Protein AF-A0A3B8W364-F1 (afdb_monomer_lite)

pLDDT: mean 73.9, std 19.56, range [36.16, 92.19]

Sequence (117 aa):
MAKTASKAAPVKSESKPARKAAAPKAPKPAKAAAPTLHPIEKAALDAHAKLTSLNLAEDLRSAIEWCVGSYRYDRNPVGLYETVARAVEVFQQEKAKKNKGITAPFIASLEKALATR

Foldseek 3Di:
DDDDDDDDDDDDDDDDDDDDDDDPDDPDPPPPDPDPQQLLLVLLVLLLVLVVVLVHDPVLNVQSVVLNVVCVPVVDCPSSLVSLVVSLVVLVVVVVVVPVSRDPVSSVSSVVSNVVD

Secondary structure (DSSP, 8-state):
------------------------PPPPPP-PPPP---HHHHHHHHHHHHHHHHT--HHHHHHHHHHHHHHHHH---HHHHHHHHHHHHHHHHHHHTT-TT--HHHHHHHHHHHTT-

Radius of gyration: 30.92 Å; chains: 1; bounding box: 101×39×42 Å

Structure (mmCIF, N/CA/C/O backbone):
data_AF-A0A3B8W364-F1
#
_entry.id   AF-A0A3B8W364-F1
#
loop_
_atom_site.group_PDB
_atom_site.id
_atom_site.type_symbol
_atom_site.label_atom_id
_atom_site.label_alt_id
_atom_site.label_comp_id
_atom_site.label_asym_id
_atom_site.label_entity_id
_atom_site.label_seq_id
_atom_site.pdbx_PDB_ins_code
_atom_site.Cartn_x
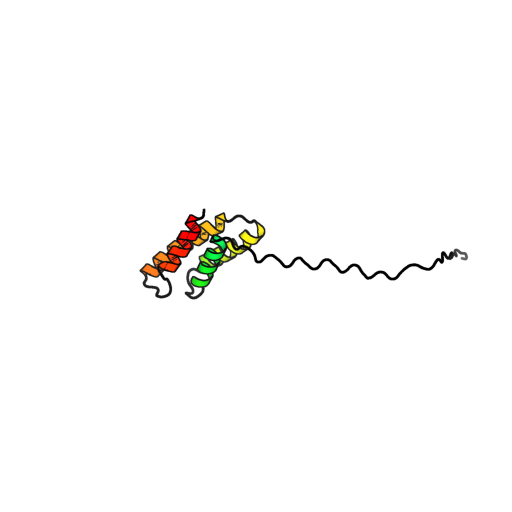_atom_site.Cartn_y
_atom_site.Cartn_z
_atom_site.occupancy
_atom_site.B_iso_or_equiv
_atom_site.auth_seq_id
_atom_site.auth_comp_id
_atom_site.auth_asym_id
_atom_site.auth_atom_id
_atom_site.pdbx_PDB_model_num
ATOM 1 N N . MET A 1 1 ? 87.316 7.559 3.064 1.00 45.59 1 MET A N 1
ATOM 2 C CA . MET A 1 1 ? 86.651 7.057 1.839 1.00 45.59 1 MET A CA 1
ATOM 3 C C . MET A 1 1 ? 85.549 8.070 1.521 1.00 45.59 1 MET A C 1
ATOM 5 O O . MET A 1 1 ? 84.612 8.137 2.292 1.00 45.59 1 MET A O 1
ATOM 9 N N . ALA A 1 2 ? 85.712 9.101 0.686 1.00 41.41 2 ALA A N 1
ATOM 10 C CA . ALA A 1 2 ? 86.216 9.212 -0.692 1.00 41.41 2 ALA A CA 1
ATOM 11 C C . ALA A 1 2 ? 85.178 8.830 -1.776 1.00 41.41 2 ALA A C 1
ATOM 13 O O . ALA A 1 2 ? 84.833 7.661 -1.878 1.00 41.41 2 ALA A O 1
ATOM 14 N N . LYS A 1 3 ? 84.849 9.824 -2.632 1.00 40.59 3 LYS A N 1
ATOM 15 C CA . LYS A 1 3 ? 84.262 9.751 -4.000 1.00 40.59 3 LYS A CA 1
ATOM 16 C C . LYS A 1 3 ? 82.746 9.439 -4.120 1.00 40.59 3 LYS A C 1
ATOM 18 O O . LYS A 1 3 ? 82.298 8.406 -3.658 1.00 40.59 3 LYS A O 1
ATOM 23 N N . THR A 1 4 ? 81.901 10.413 -4.525 1.00 38.12 4 THR A N 1
ATOM 24 C CA . THR A 1 4 ? 81.467 10.818 -5.912 1.00 38.12 4 THR A CA 1
ATOM 25 C C . THR A 1 4 ? 80.563 9.786 -6.612 1.00 38.12 4 THR A C 1
ATOM 27 O O . THR A 1 4 ? 80.809 8.604 -6.443 1.00 38.12 4 THR A O 1
ATOM 30 N N . ALA A 1 5 ? 79.572 10.099 -7.464 1.00 46.12 5 ALA A N 1
ATOM 31 C CA . ALA A 1 5 ? 79.068 11.354 -8.073 1.00 46.12 5 ALA A CA 1
ATOM 32 C C . ALA A 1 5 ? 77.503 11.308 -8.111 1.00 46.12 5 ALA A C 1
ATOM 34 O O . ALA A 1 5 ? 76.946 10.538 -7.341 1.00 46.12 5 ALA A O 1
ATOM 35 N N . SER A 1 6 ? 76.678 12.031 -8.893 1.00 48.66 6 SER A N 1
ATOM 36 C CA . SER A 1 6 ? 76.769 13.067 -9.958 1.00 48.66 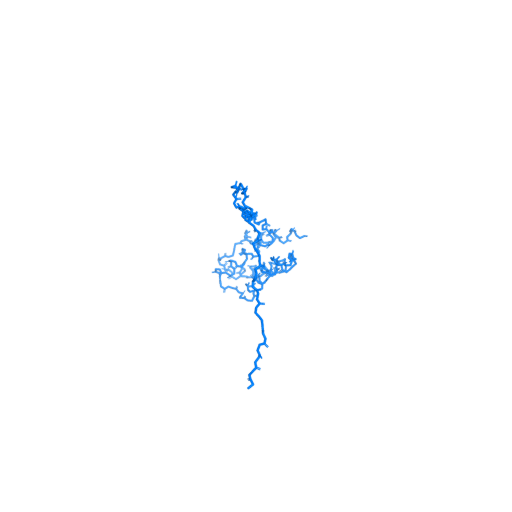6 SER A CA 1
ATOM 37 C C . SER A 1 6 ? 75.452 13.893 -9.896 1.00 48.66 6 SER A C 1
ATOM 39 O O . SER A 1 6 ? 74.445 13.370 -9.436 1.00 48.66 6 SER A O 1
ATOM 41 N N . LYS A 1 7 ? 75.372 15.211 -10.147 1.00 39.59 7 LYS A N 1
ATOM 42 C CA . LYS A 1 7 ? 75.521 15.990 -11.404 1.00 39.59 7 LYS A CA 1
ATOM 43 C C . LYS A 1 7 ? 74.454 15.685 -12.483 1.00 39.59 7 LYS A C 1
ATOM 45 O O . LYS A 1 7 ? 74.594 14.691 -13.181 1.00 39.59 7 LYS A O 1
ATOM 50 N N . ALA A 1 8 ? 73.499 16.614 -12.670 1.00 37.78 8 ALA A N 1
ATOM 51 C CA . ALA A 1 8 ? 73.124 17.265 -13.953 1.00 37.78 8 ALA A CA 1
ATOM 52 C C . ALA A 1 8 ? 71.618 17.613 -14.097 1.00 37.78 8 ALA A C 1
ATOM 54 O O . ALA A 1 8 ? 70.793 16.776 -14.441 1.00 37.78 8 ALA A O 1
ATOM 55 N N . ALA A 1 9 ? 71.294 18.904 -13.967 1.00 46.72 9 ALA A N 1
ATOM 56 C CA . ALA A 1 9 ? 70.457 19.592 -14.964 1.00 46.72 9 ALA A CA 1
ATOM 57 C C . ALA A 1 9 ? 71.355 19.931 -16.191 1.00 46.72 9 ALA A C 1
ATOM 59 O O . ALA A 1 9 ? 72.579 19.835 -16.025 1.00 46.72 9 ALA A O 1
ATOM 60 N N . PRO A 1 10 ? 70.857 20.385 -17.369 1.00 57.06 10 PRO A N 1
ATOM 61 C CA . PRO A 1 10 ? 69.509 20.895 -17.678 1.00 57.06 10 PRO A CA 1
ATOM 62 C C . PRO A 1 10 ? 68.917 20.370 -19.016 1.00 57.06 10 PRO A C 1
ATOM 64 O O . PRO A 1 10 ? 69.547 19.573 -19.695 1.00 57.06 10 PRO A O 1
ATOM 67 N N . VAL A 1 11 ? 67.758 20.889 -19.451 1.00 41.25 11 VAL A N 1
ATOM 68 C CA . VAL A 1 11 ? 67.655 21.775 -20.642 1.00 41.25 11 VAL A CA 1
ATOM 69 C C . VAL A 1 11 ? 66.291 22.473 -20.698 1.00 41.25 11 VAL A C 1
ATOM 71 O O . VAL A 1 11 ? 65.264 21.912 -20.327 1.00 41.25 11 VAL A O 1
ATOM 74 N N . LYS A 1 12 ? 66.297 23.721 -21.178 1.00 41.06 12 LYS A N 1
ATOM 75 C CA . LYS A 1 12 ? 65.093 24.479 -21.540 1.00 41.06 12 LYS A CA 1
ATOM 76 C C . LYS A 1 12 ? 64.431 23.868 -22.778 1.00 41.06 12 LYS A C 1
ATOM 78 O O . LYS A 1 12 ? 65.131 23.490 -23.712 1.00 41.06 12 LYS A O 1
ATOM 83 N N . SER A 1 13 ? 63.109 23.967 -22.856 1.00 36.16 13 SER A N 1
ATOM 84 C CA . SER A 1 13 ? 62.449 24.252 -24.130 1.00 36.16 13 SER A CA 1
ATOM 85 C C . SER A 1 13 ? 61.368 25.298 -23.880 1.00 36.16 13 SER A C 1
ATOM 87 O O . SER A 1 13 ? 60.443 25.081 -23.099 1.00 36.16 13 SER A O 1
ATOM 89 N N . GLU A 1 14 ? 61.556 26.479 -24.459 1.00 42.78 14 GLU A N 1
ATOM 90 C CA . GLU A 1 14 ? 60.765 27.681 -24.211 1.00 42.78 14 GLU A CA 1
ATOM 91 C C . GLU A 1 14 ? 60.124 28.109 -25.531 1.00 42.78 14 GLU A C 1
ATOM 93 O O . GLU A 1 14 ? 60.839 28.494 -26.449 1.00 42.78 14 GLU A O 1
ATOM 98 N N . SER A 1 15 ? 58.790 28.041 -25.619 1.00 42.66 15 SER A N 1
ATOM 99 C CA . SER A 1 15 ? 58.009 28.590 -26.738 1.00 42.66 15 SER A CA 1
ATOM 100 C C . SER A 1 15 ? 56.610 29.016 -26.279 1.00 42.66 15 SER A C 1
ATOM 102 O O . SER A 1 15 ? 55.678 28.220 -26.185 1.00 42.66 15 SER A O 1
ATOM 104 N N . LYS A 1 16 ? 56.463 30.317 -26.012 1.00 41.03 16 LYS A N 1
ATOM 105 C CA . LYS A 1 16 ? 55.192 31.070 -26.101 1.00 41.03 16 LYS A CA 1
ATOM 106 C C . LYS A 1 16 ? 54.790 31.209 -27.595 1.00 41.03 16 LYS A C 1
ATOM 108 O O . LYS A 1 16 ? 55.639 30.947 -28.443 1.00 41.03 16 LYS A O 1
ATOM 113 N N . PRO A 1 17 ? 53.623 31.788 -27.965 1.00 54.97 17 PRO A N 1
ATOM 114 C CA . PRO A 1 17 ? 52.375 32.006 -27.215 1.00 54.97 17 PRO A CA 1
ATOM 115 C C . PRO A 1 17 ? 51.099 31.591 -28.004 1.00 54.97 17 PRO A C 1
ATOM 117 O O . PRO A 1 17 ? 51.002 31.853 -29.200 1.00 54.97 17 PRO A O 1
ATOM 120 N N . ALA A 1 18 ? 50.032 31.102 -27.351 1.00 40.16 18 ALA A N 1
ATOM 121 C CA . ALA A 1 18 ? 48.718 31.014 -28.016 1.00 40.16 18 ALA A CA 1
ATOM 122 C C . ALA A 1 18 ? 47.498 31.159 -27.084 1.00 40.16 18 ALA A C 1
ATOM 124 O O . ALA A 1 18 ? 47.303 30.395 -26.148 1.00 40.16 18 ALA A O 1
ATOM 125 N N . ARG A 1 19 ? 46.655 32.142 -27.428 1.00 38.50 19 ARG A N 1
ATOM 126 C CA . ARG A 1 19 ? 45.197 32.243 -27.208 1.00 38.50 19 ARG A CA 1
ATOM 127 C C . ARG A 1 19 ? 44.580 31.743 -25.889 1.00 38.50 19 ARG A C 1
ATOM 129 O O . ARG A 1 19 ? 44.166 30.601 -25.740 1.00 38.50 19 ARG A O 1
ATOM 136 N N . LYS A 1 20 ? 44.255 32.744 -25.068 1.00 49.41 20 LYS A N 1
ATOM 137 C CA . LYS A 1 20 ? 42.946 32.964 -24.423 1.00 49.41 20 LYS A CA 1
ATOM 138 C C . LYS A 1 20 ? 41.795 32.141 -25.053 1.00 49.41 20 LYS A C 1
ATOM 140 O O . LYS A 1 20 ? 41.255 32.526 -26.088 1.00 49.41 20 LYS A O 1
ATOM 145 N N . ALA A 1 21 ? 41.383 31.073 -24.379 1.00 40.44 21 ALA A N 1
ATOM 146 C CA 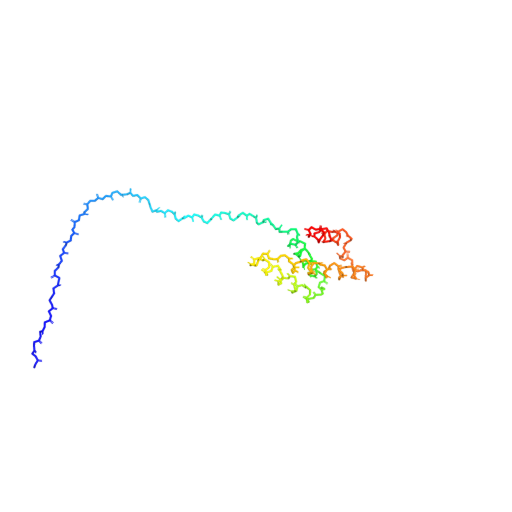. ALA A 1 21 ? 40.096 30.402 -24.554 1.00 40.44 21 ALA A CA 1
ATOM 147 C C . ALA A 1 21 ? 39.563 30.044 -23.159 1.00 40.44 21 ALA A C 1
ATOM 149 O O . ALA A 1 21 ? 40.337 29.679 -22.275 1.00 40.44 21 ALA A O 1
ATOM 150 N N . ALA A 1 22 ? 38.265 30.243 -22.929 1.00 45.34 22 ALA A N 1
ATOM 151 C CA . ALA A 1 22 ? 37.672 30.065 -21.607 1.00 45.34 22 ALA A CA 1
ATOM 152 C C . ALA A 1 22 ? 37.754 28.603 -21.143 1.00 45.34 22 ALA A C 1
ATOM 154 O O . ALA A 1 22 ? 37.648 27.686 -21.958 1.00 45.34 22 ALA A O 1
ATOM 155 N N . ALA A 1 23 ? 37.884 28.400 -19.829 1.00 49.66 23 ALA A N 1
ATOM 156 C CA . ALA A 1 23 ? 37.795 27.076 -19.226 1.00 49.66 23 ALA A CA 1
ATOM 157 C C . ALA A 1 23 ? 36.519 26.354 -19.703 1.00 49.66 23 ALA A C 1
ATOM 159 O O . ALA A 1 23 ? 35.453 26.988 -19.739 1.00 49.66 23 ALA A O 1
ATOM 160 N N . PRO A 1 24 ? 36.586 25.051 -20.040 1.00 46.66 24 PRO A N 1
ATOM 161 C CA . PRO A 1 24 ? 35.388 24.282 -20.323 1.00 46.66 24 PRO A CA 1
ATOM 162 C C . PRO A 1 24 ? 34.536 24.277 -19.055 1.00 46.66 24 PRO A C 1
ATOM 164 O O . PRO A 1 24 ? 34.892 23.665 -18.047 1.00 46.66 24 PRO A O 1
ATOM 167 N N . LYS A 1 25 ? 33.414 25.004 -19.088 1.00 50.88 25 LYS A N 1
ATOM 168 C CA . LYS A 1 25 ? 32.402 24.912 -18.036 1.00 50.88 25 LYS A CA 1
ATOM 169 C C . LYS A 1 25 ? 32.005 23.447 -17.942 1.00 50.88 25 LYS A C 1
ATOM 171 O O . LYS A 1 25 ? 31.538 22.889 -18.935 1.00 50.88 25 LYS A O 1
ATOM 176 N N . ALA A 1 26 ? 32.189 22.857 -16.762 1.00 50.12 26 ALA A N 1
ATOM 177 C CA . ALA A 1 26 ? 31.688 21.524 -16.468 1.00 50.12 26 ALA A CA 1
ATOM 178 C C . ALA A 1 26 ? 30.225 21.426 -16.939 1.00 50.12 26 ALA A C 1
ATOM 180 O O . ALA A 1 26 ? 29.473 22.396 -16.750 1.00 50.12 26 ALA A O 1
ATOM 181 N N . PRO A 1 27 ? 29.814 20.312 -17.574 1.00 49.09 27 PRO A N 1
ATOM 182 C CA . PRO A 1 27 ? 28.429 20.146 -17.973 1.00 49.09 27 PRO A CA 1
ATOM 183 C C . PRO A 1 27 ? 27.567 20.310 -16.723 1.00 49.09 27 PRO A C 1
ATOM 185 O O . PRO A 1 27 ? 27.732 19.582 -15.743 1.00 49.09 27 PRO A O 1
ATOM 188 N N . LYS A 1 28 ? 26.676 21.310 -16.739 1.00 53.72 28 LYS A N 1
ATOM 189 C CA . LYS A 1 28 ? 25.669 21.469 -15.687 1.00 53.72 28 LYS A CA 1
ATOM 190 C C . LYS A 1 28 ? 24.969 20.115 -15.544 1.00 53.72 28 LYS A C 1
ATOM 192 O O . LYS A 1 28 ? 24.545 19.596 -16.581 1.00 53.72 28 LYS A O 1
ATOM 197 N N . PRO A 1 29 ? 24.826 19.551 -14.329 1.00 47.19 29 PRO A N 1
ATOM 198 C CA . PRO A 1 29 ? 24.045 18.335 -14.166 1.00 47.19 29 PRO A CA 1
ATOM 199 C C . PRO A 1 29 ? 22.671 18.598 -14.774 1.00 47.19 29 PRO A C 1
ATOM 201 O O . PRO A 1 29 ? 22.043 19.622 -14.476 1.00 47.19 29 PRO A O 1
ATOM 204 N N . ALA A 1 30 ? 22.261 17.726 -15.698 1.00 49.88 30 ALA A N 1
ATOM 205 C CA . ALA A 1 30 ? 20.977 17.858 -16.361 1.00 49.88 30 ALA A CA 1
ATOM 206 C C . ALA A 1 30 ? 19.911 17.986 -15.274 1.00 49.88 30 ALA A C 1
ATOM 208 O O . ALA A 1 30 ? 19.871 17.172 -14.350 1.00 49.88 30 ALA A O 1
ATOM 209 N N . LYS A 1 31 ? 19.098 19.047 -15.353 1.00 47.66 31 LYS A N 1
ATOM 210 C CA . LYS A 1 31 ? 18.004 19.295 -14.413 1.00 47.66 31 LYS A CA 1
ATOM 211 C C . LYS A 1 31 ? 17.153 18.033 -14.400 1.00 47.66 31 LYS A C 1
ATOM 213 O O . LYS A 1 31 ? 16.495 17.760 -15.402 1.00 47.66 31 LYS A O 1
ATOM 218 N N . ALA A 1 32 ? 17.249 17.257 -13.317 1.00 45.81 32 ALA A N 1
ATOM 219 C CA . ALA A 1 32 ? 16.619 15.950 -13.236 1.00 45.81 32 ALA A CA 1
ATOM 220 C C . ALA A 1 32 ? 15.149 16.120 -13.611 1.00 45.81 32 ALA A C 1
ATOM 222 O O . ALA A 1 32 ? 14.455 16.954 -13.019 1.00 45.81 32 ALA A O 1
ATOM 223 N N . ALA A 1 33 ? 14.710 15.392 -14.642 1.00 48.97 33 ALA A N 1
ATOM 224 C CA . ALA A 1 33 ? 13.304 15.360 -14.995 1.00 48.97 33 ALA A CA 1
ATOM 225 C C . ALA A 1 33 ? 12.542 14.998 -13.720 1.00 48.97 33 ALA A C 1
ATOM 227 O O . ALA A 1 33 ? 12.930 14.049 -13.033 1.00 48.97 33 ALA A O 1
ATOM 228 N N . ALA A 1 34 ? 11.521 15.790 -13.374 1.00 50.69 34 ALA A N 1
ATOM 229 C CA . ALA A 1 34 ? 10.683 15.485 -12.224 1.00 50.69 34 ALA A CA 1
ATOM 230 C C . ALA A 1 34 ? 10.232 14.028 -12.384 1.00 50.69 34 ALA A C 1
ATOM 232 O O . ALA A 1 34 ? 9.692 13.703 -13.447 1.00 50.69 34 ALA A O 1
ATOM 233 N N . PRO A 1 35 ? 10.540 13.136 -11.424 1.00 53.41 35 PRO A N 1
ATOM 234 C CA . PRO A 1 35 ? 10.324 11.721 -11.634 1.00 53.41 35 PRO A CA 1
ATOM 235 C C . PRO A 1 35 ? 8.840 11.517 -11.899 1.00 53.41 35 PRO A C 1
ATOM 237 O O . PRO A 1 35 ? 7.994 11.949 -11.114 1.00 53.41 35 PRO A O 1
ATOM 240 N N . THR A 1 36 ? 8.529 10.875 -13.022 1.00 56.94 36 THR A N 1
ATOM 241 C CA . THR A 1 36 ? 7.208 10.313 -13.279 1.00 56.94 36 THR A CA 1
ATOM 242 C C . THR A 1 36 ? 6.996 9.209 -12.249 1.00 56.94 36 THR A C 1
ATOM 244 O O . THR A 1 36 ? 7.313 8.049 -12.517 1.00 56.94 36 THR A O 1
ATOM 247 N N . LEU A 1 37 ? 6.562 9.602 -11.044 1.00 65.44 37 LEU A N 1
ATOM 248 C CA . LEU A 1 37 ? 6.252 8.696 -9.943 1.00 65.44 37 LEU A CA 1
ATOM 249 C C . LEU A 1 37 ? 5.312 7.630 -10.482 1.00 65.44 37 LEU A C 1
ATOM 251 O O . LEU A 1 37 ? 4.277 7.958 -11.073 1.00 65.44 37 LEU A O 1
ATOM 255 N N . HIS A 1 38 ? 5.668 6.366 -10.279 1.00 79.56 38 HIS A N 1
ATOM 256 C CA . HIS A 1 38 ? 4.789 5.290 -10.710 1.00 79.56 38 HIS A CA 1
ATOM 257 C C . HIS A 1 38 ? 3.467 5.411 -9.931 1.00 79.56 38 HIS A C 1
ATOM 259 O O . HIS A 1 38 ? 3.508 5.737 -8.739 1.00 79.56 38 HIS A O 1
ATOM 265 N N . PRO A 1 39 ? 2.289 5.148 -10.531 1.00 84.69 39 PRO A N 1
ATOM 266 C CA . PRO A 1 39 ? 1.016 5.268 -9.815 1.00 84.69 39 PRO A CA 1
ATOM 267 C C . PRO A 1 39 ? 1.005 4.487 -8.492 1.00 84.69 39 PRO A C 1
ATOM 269 O O . PRO A 1 39 ? 0.516 4.986 -7.480 1.00 84.69 39 PRO A O 1
ATOM 272 N N . ILE A 1 40 ? 1.644 3.311 -8.484 1.00 88.19 40 ILE A N 1
ATOM 273 C CA . ILE A 1 40 ? 1.809 2.468 -7.296 1.00 88.19 40 ILE A CA 1
ATOM 274 C C . ILE A 1 40 ? 2.829 3.010 -6.278 1.00 88.19 40 ILE A C 1
ATOM 276 O O . ILE A 1 40 ? 2.608 2.876 -5.082 1.00 88.19 40 ILE A O 1
ATOM 280 N N . GLU A 1 41 ? 3.900 3.682 -6.714 1.00 89.25 41 GLU A N 1
ATOM 281 C CA . GLU A 1 41 ? 4.867 4.349 -5.823 1.00 89.25 41 GLU A CA 1
ATOM 282 C C . GLU A 1 41 ? 4.185 5.502 -5.075 1.00 89.25 41 GLU A C 1
ATOM 284 O O . GLU A 1 41 ? 4.320 5.634 -3.859 1.00 89.25 41 GLU A O 1
ATOM 289 N N . LYS A 1 42 ? 3.365 6.291 -5.784 1.00 89.69 42 LYS A N 1
ATOM 290 C CA . LYS A 1 42 ? 2.542 7.330 -5.160 1.00 89.69 42 LYS A CA 1
ATOM 291 C C . LYS A 1 42 ? 1.512 6.740 -4.194 1.00 89.69 42 LYS A C 1
ATOM 293 O O . LYS A 1 42 ? 1.367 7.267 -3.097 1.00 89.69 42 LYS A O 1
ATOM 298 N N . ALA A 1 43 ? 0.822 5.664 -4.574 1.00 91.19 43 ALA A N 1
ATOM 299 C CA . ALA A 1 43 ? -0.141 4.984 -3.705 1.00 91.19 43 ALA A CA 1
ATOM 300 C C . ALA A 1 43 ? 0.520 4.417 -2.436 1.00 91.19 43 ALA A C 1
ATOM 302 O O . ALA A 1 43 ? -0.021 4.565 -1.345 1.00 91.19 43 ALA A O 1
ATOM 303 N N . ALA A 1 44 ? 1.717 3.842 -2.559 1.00 91.12 44 ALA A N 1
ATOM 304 C CA . ALA A 1 44 ? 2.511 3.364 -1.435 1.00 91.12 44 ALA A CA 1
ATOM 305 C C . ALA A 1 44 ? 2.906 4.507 -0.487 1.00 91.12 44 ALA A C 1
ATOM 307 O O . ALA A 1 44 ? 2.687 4.407 0.716 1.00 91.12 44 ALA A O 1
ATOM 308 N N . LEU A 1 45 ? 3.399 5.632 -1.015 1.00 91.38 45 LEU A N 1
ATOM 309 C CA . LEU A 1 45 ? 3.708 6.816 -0.206 1.00 91.38 45 LEU A CA 1
ATOM 310 C C . LEU A 1 45 ? 2.469 7.392 0.502 1.00 91.38 45 LEU A C 1
ATOM 312 O O . LEU A 1 45 ? 2.566 7.781 1.663 1.00 91.38 45 LEU A O 1
ATOM 316 N N . ASP A 1 46 ? 1.310 7.414 -0.159 1.00 91.38 46 ASP A N 1
ATOM 317 C CA . ASP A 1 46 ? 0.041 7.895 0.410 1.00 91.38 46 ASP A CA 1
ATOM 318 C C . ASP A 1 46 ? -0.474 6.946 1.515 1.00 91.38 46 ASP A C 1
ATOM 320 O O . ASP A 1 46 ? -0.858 7.385 2.601 1.00 91.38 46 ASP A O 1
ATOM 324 N N . ALA A 1 47 ? -0.371 5.628 1.298 1.00 90.62 47 ALA A N 1
ATOM 325 C CA . ALA A 1 47 ? -0.617 4.597 2.307 1.00 90.62 47 ALA A CA 1
ATOM 326 C C . ALA A 1 47 ? 0.321 4.745 3.518 1.00 90.62 47 ALA A C 1
ATOM 328 O O . ALA A 1 47 ? -0.145 4.798 4.658 1.00 90.62 47 ALA A O 1
ATOM 329 N N . HIS A 1 48 ? 1.627 4.898 3.287 1.00 91.75 48 HIS A N 1
ATOM 330 C CA . HIS A 1 48 ? 2.615 5.119 4.341 1.00 91.75 48 HIS A CA 1
ATOM 331 C C . HIS A 1 48 ? 2.328 6.395 5.141 1.00 91.75 48 HIS A C 1
ATOM 333 O O . HIS A 1 48 ? 2.321 6.362 6.373 1.00 91.75 48 HIS A O 1
ATOM 339 N N . ALA A 1 49 ? 2.039 7.506 4.453 1.00 91.06 49 ALA A N 1
ATOM 340 C CA . ALA A 1 49 ? 1.690 8.791 5.055 1.00 91.06 49 ALA A CA 1
ATOM 341 C C . ALA A 1 49 ? 0.402 8.718 5.889 1.00 91.06 49 ALA A C 1
ATOM 343 O O . ALA A 1 49 ? 0.259 9.455 6.869 1.00 91.06 49 ALA A O 1
ATOM 344 N N . LYS A 1 50 ? -0.512 7.800 5.552 1.00 88.62 50 LYS A N 1
ATOM 345 C CA . LYS A 1 50 ? -1.756 7.589 6.290 1.00 88.62 50 LYS A CA 1
ATOM 346 C C . LYS A 1 50 ? -1.605 6.666 7.498 1.00 88.62 50 LYS A C 1
ATOM 348 O O . LYS A 1 50 ? -2.141 6.996 8.551 1.00 88.62 50 LYS A O 1
ATOM 353 N N . LEU A 1 51 ? -0.842 5.577 7.378 1.00 88.19 51 LEU A N 1
ATOM 354 C CA . LEU A 1 51 ? -0.494 4.681 8.494 1.00 88.19 51 LEU A CA 1
ATOM 355 C C . LEU A 1 51 ? 0.294 5.440 9.568 1.00 88.19 51 LEU A C 1
ATOM 357 O O . LEU A 1 51 ? -0.199 5.577 10.682 1.00 88.19 51 LEU A O 1
ATOM 361 N N . THR A 1 52 ? 1.400 6.082 9.171 1.00 88.94 52 THR A N 1
ATOM 362 C CA . THR A 1 52 ? 1.481 7.554 9.188 1.00 88.94 52 THR A CA 1
ATOM 363 C C . THR A 1 52 ? 0.817 8.282 10.359 1.00 88.94 52 THR A C 1
ATOM 365 O O . THR A 1 52 ? 1.129 8.093 11.534 1.00 88.94 52 THR A O 1
ATOM 368 N N . SER A 1 53 ? -0.126 9.155 9.994 1.00 87.69 53 SER A N 1
ATOM 369 C CA . SER A 1 53 ? -0.918 9.985 10.908 1.00 87.69 53 SER A CA 1
ATOM 370 C C . SER A 1 53 ? -1.802 9.204 11.885 1.00 87.69 53 SER A C 1
ATOM 372 O O . SER A 1 53 ? -2.284 9.793 12.848 1.00 87.69 53 SER A O 1
ATOM 374 N N . LEU A 1 54 ? -2.077 7.924 11.621 1.00 84.88 54 LEU A N 1
ATOM 375 C CA . LEU A 1 54 ? -2.928 7.083 12.469 1.00 84.88 54 LEU A CA 1
ATOM 376 C C . LEU A 1 54 ? -2.130 6.276 13.501 1.00 84.88 54 LEU A C 1
ATOM 378 O O . LEU A 1 54 ? -2.732 5.707 14.405 1.00 84.88 54 LEU A O 1
ATOM 382 N N . ASN A 1 55 ? -0.801 6.253 13.372 1.00 84.31 55 ASN A N 1
ATOM 383 C CA . ASN A 1 55 ? 0.124 5.440 14.154 1.00 84.31 55 ASN A CA 1
ATOM 384 C C . ASN A 1 55 ? -0.275 3.950 14.192 1.00 84.31 55 ASN A C 1
ATOM 386 O O . ASN A 1 55 ? -0.383 3.330 15.248 1.00 84.31 55 ASN A O 1
ATOM 390 N N . LEU A 1 56 ? -0.556 3.403 13.005 1.00 81.00 56 LEU A N 1
ATOM 391 C CA . LEU A 1 56 ? -1.023 2.031 12.797 1.00 81.00 56 LEU A CA 1
ATOM 392 C C . LEU A 1 56 ? -0.013 1.201 12.003 1.00 81.00 56 LEU A C 1
ATOM 394 O O . LEU A 1 56 ? 0.557 1.695 11.034 1.00 81.00 56 LEU A O 1
ATOM 398 N N . ALA A 1 57 ? 0.099 -0.083 12.359 1.00 81.50 57 ALA A N 1
ATOM 399 C CA . ALA A 1 57 ? 0.853 -1.107 11.630 1.00 81.50 57 ALA A CA 1
ATOM 400 C C . ALA A 1 57 ? 2.291 -0.676 11.257 1.00 81.50 57 ALA A C 1
ATOM 402 O O . ALA A 1 57 ? 2.624 -0.542 10.080 1.00 81.50 57 ALA A O 1
ATOM 403 N N . GLU A 1 58 ? 3.141 -0.486 12.273 1.00 87.44 58 GLU A N 1
ATOM 404 C CA . GLU A 1 58 ? 4.579 -0.179 12.128 1.00 87.44 58 GLU A CA 1
ATOM 405 C C . GLU A 1 58 ? 5.307 -1.120 11.159 1.00 87.44 58 GLU A C 1
ATOM 407 O O . GLU A 1 58 ? 6.035 -0.653 10.282 1.00 87.44 58 GLU A O 1
ATOM 412 N N . ASP A 1 59 ? 5.054 -2.429 11.246 1.00 88.38 59 ASP A N 1
ATOM 413 C CA . ASP A 1 59 ? 5.620 -3.425 10.328 1.00 88.38 59 ASP A CA 1
ATOM 414 C C . ASP A 1 59 ? 5.272 -3.122 8.867 1.00 88.38 59 ASP A C 1
ATOM 416 O O . ASP A 1 59 ? 6.104 -3.251 7.970 1.00 88.38 59 ASP A O 1
ATOM 420 N N . LEU A 1 60 ? 4.037 -2.674 8.617 1.00 88.44 60 LEU A N 1
ATOM 421 C CA . LEU A 1 60 ? 3.549 -2.357 7.279 1.00 88.44 60 LEU A CA 1
ATOM 422 C C . LEU A 1 60 ? 4.105 -1.011 6.793 1.00 88.44 60 LEU A C 1
ATOM 424 O O . LEU A 1 60 ? 4.424 -0.877 5.613 1.00 88.44 60 LEU A O 1
ATOM 428 N N . ARG A 1 61 ? 4.307 -0.042 7.696 1.00 90.06 61 ARG A N 1
ATOM 429 C CA . ARG A 1 61 ? 4.994 1.224 7.387 1.00 90.06 61 ARG A CA 1
ATOM 430 C C . ARG A 1 61 ? 6.433 0.968 6.945 1.00 90.06 61 ARG A C 1
ATOM 432 O O . ARG A 1 61 ? 6.796 1.344 5.832 1.00 90.06 61 ARG A O 1
ATOM 439 N N . SER A 1 62 ? 7.184 0.226 7.757 1.00 92.19 62 SER A N 1
ATOM 440 C CA . SER A 1 62 ? 8.559 -0.194 7.464 1.00 92.19 62 SER A CA 1
ATOM 441 C C . SER A 1 62 ? 8.650 -1.006 6.168 1.00 92.19 62 SER A C 1
ATOM 443 O O . SER A 1 62 ? 9.540 -0.773 5.351 1.00 92.19 62 SER A O 1
ATOM 445 N N . ALA A 1 63 ? 7.704 -1.923 5.927 1.00 91.25 63 ALA A N 1
ATOM 446 C CA . ALA A 1 63 ? 7.654 -2.705 4.693 1.00 91.25 63 ALA A CA 1
ATOM 447 C C . ALA A 1 63 ? 7.394 -1.835 3.452 1.00 91.25 63 ALA A C 1
ATOM 449 O O . ALA A 1 63 ? 8.060 -2.019 2.434 1.00 91.25 63 ALA A O 1
ATOM 450 N N . ILE A 1 64 ? 6.472 -0.865 3.524 1.00 92.06 64 ILE A N 1
ATOM 451 C CA . ILE A 1 64 ? 6.248 0.085 2.428 1.00 92.06 64 ILE A CA 1
ATOM 452 C C . ILE A 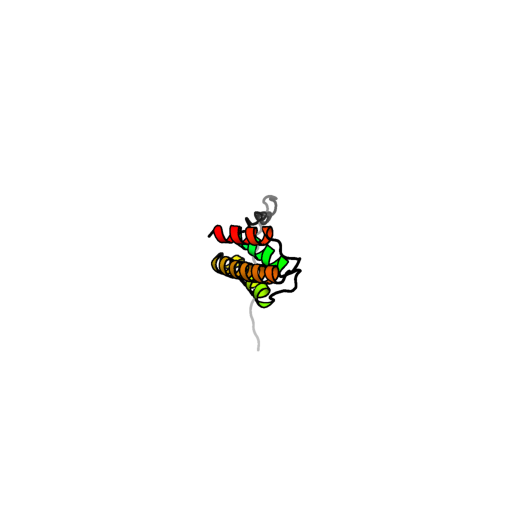1 64 ? 7.505 0.927 2.182 1.00 92.06 64 ILE A C 1
ATOM 454 O O . ILE A 1 64 ? 7.922 1.059 1.032 1.00 92.06 64 ILE A O 1
ATOM 458 N N . GLU A 1 65 ? 8.113 1.492 3.227 1.00 91.69 65 GLU A N 1
ATOM 459 C CA . GLU A 1 65 ? 9.310 2.329 3.091 1.00 91.69 65 GLU A CA 1
ATOM 460 C C . GLU A 1 65 ? 10.472 1.546 2.461 1.00 91.69 65 GLU A C 1
ATOM 462 O O . GLU A 1 65 ? 11.096 2.023 1.508 1.00 91.69 65 GLU A O 1
ATOM 467 N N . TRP A 1 66 ? 10.685 0.300 2.894 1.00 91.50 66 TRP A N 1
ATOM 468 C CA . TRP A 1 66 ? 11.647 -0.617 2.284 1.00 91.50 66 TRP A CA 1
ATOM 469 C C . TRP A 1 66 ? 11.336 -0.901 0.807 1.00 91.50 66 TRP A C 1
ATOM 471 O O . TRP A 1 66 ? 12.231 -0.825 -0.036 1.00 91.50 66 TRP A O 1
ATOM 481 N N . CYS A 1 67 ? 10.076 -1.182 0.458 1.00 90.38 67 CYS A N 1
ATOM 482 C CA . CYS A 1 67 ? 9.673 -1.435 -0.928 1.00 90.38 67 CYS A CA 1
ATOM 483 C C . CYS A 1 67 ? 9.806 -0.196 -1.827 1.00 90.38 67 CYS A C 1
ATOM 485 O O . CYS A 1 67 ? 10.245 -0.330 -2.968 1.00 90.38 67 CYS A O 1
ATOM 487 N N . VAL A 1 68 ? 9.499 1.008 -1.331 1.00 89.94 68 VAL A N 1
ATOM 488 C CA . VAL A 1 68 ? 9.731 2.272 -2.057 1.00 89.94 68 VAL A CA 1
ATOM 489 C C . VAL A 1 68 ? 11.230 2.521 -2.236 1.00 89.94 68 VAL A C 1
ATOM 491 O O . VAL A 1 68 ? 11.663 2.878 -3.332 1.00 89.94 68 VAL A O 1
ATOM 494 N N . GLY A 1 69 ? 12.039 2.288 -1.198 1.00 89.88 69 GLY A N 1
ATOM 495 C CA . GLY A 1 69 ? 13.497 2.357 -1.281 1.00 89.88 69 GLY A CA 1
ATOM 496 C C . GLY A 1 69 ? 14.048 1.409 -2.347 1.00 89.88 69 GLY A C 1
ATOM 497 O O . GLY A 1 69 ? 14.708 1.852 -3.284 1.00 89.88 69 GLY A O 1
ATOM 498 N N . SER A 1 70 ? 13.706 0.123 -2.255 1.00 89.06 70 SER A N 1
ATOM 499 C CA . SER A 1 70 ? 14.110 -0.924 -3.200 1.00 89.06 70 SER A CA 1
ATOM 500 C C . SER A 1 70 ? 13.680 -0.615 -4.641 1.00 89.06 70 SER A C 1
ATOM 502 O O . SER A 1 70 ? 14.515 -0.671 -5.546 1.00 89.06 70 SER A O 1
ATOM 504 N N . TYR A 1 71 ? 12.435 -0.173 -4.861 1.00 88.88 71 TYR A N 1
ATOM 505 C CA . TYR A 1 71 ? 11.929 0.210 -6.185 1.00 88.88 71 TYR A CA 1
ATOM 506 C C . TYR A 1 71 ? 12.767 1.306 -6.860 1.00 88.88 71 TYR A C 1
ATOM 508 O O . TYR A 1 71 ? 12.931 1.306 -8.081 1.00 88.88 71 TYR A O 1
ATOM 516 N N . ARG A 1 72 ? 13.347 2.233 -6.090 1.00 86.88 72 ARG A N 1
ATOM 517 C CA . ARG A 1 72 ? 14.193 3.302 -6.643 1.00 86.88 72 ARG A CA 1
ATOM 518 C C . ARG A 1 72 ? 15.555 2.810 -7.142 1.00 86.88 72 ARG A C 1
ATOM 520 O O . ARG A 1 72 ? 16.151 3.504 -7.965 1.00 86.88 72 ARG A O 1
ATOM 527 N N . TYR A 1 73 ? 16.017 1.641 -6.692 1.00 86.94 73 TYR A N 1
ATOM 528 C CA . TYR A 1 73 ? 17.256 1.003 -7.151 1.00 86.94 73 TYR A CA 1
ATOM 529 C C . TYR A 1 73 ? 17.001 -0.073 -8.216 1.00 86.94 73 TYR A C 1
ATOM 531 O O . TYR A 1 73 ? 17.636 -0.049 -9.265 1.00 86.94 73 TYR A O 1
ATOM 539 N N . ASP A 1 74 ? 16.059 -0.983 -7.961 1.00 86.81 74 ASP A N 1
ATOM 540 C CA . ASP A 1 74 ? 15.790 -2.168 -8.791 1.00 86.81 74 ASP A CA 1
ATOM 541 C C . ASP A 1 74 ? 14.792 -1.887 -9.935 1.00 86.81 74 ASP A C 1
ATOM 543 O O . ASP A 1 74 ? 14.817 -2.531 -10.977 1.00 86.81 74 ASP A O 1
ATOM 547 N N . ARG A 1 75 ? 13.923 -0.876 -9.768 1.00 83.69 75 ARG A N 1
ATOM 548 C CA . ARG A 1 75 ? 12.771 -0.559 -10.641 1.00 83.69 75 ARG A CA 1
ATOM 549 C C . ARG A 1 75 ? 11.687 -1.641 -10.723 1.00 83.69 75 ARG A C 1
ATOM 551 O O . ARG A 1 75 ? 10.734 -1.464 -11.480 1.00 83.69 75 ARG A O 1
ATOM 558 N N . ASN A 1 76 ? 11.752 -2.693 -9.910 1.00 85.38 76 ASN A N 1
ATOM 559 C CA . ASN A 1 76 ? 10.717 -3.722 -9.815 1.00 85.38 76 ASN A CA 1
ATOM 560 C C . ASN A 1 76 ? 9.531 -3.297 -8.915 1.00 85.38 76 ASN A C 1
ATOM 562 O O . ASN A 1 76 ? 9.702 -3.152 -7.701 1.00 85.38 76 ASN A O 1
ATOM 566 N N . PRO A 1 77 ? 8.310 -3.117 -9.459 1.00 84.69 77 PRO A N 1
ATOM 567 C CA . PRO A 1 77 ? 7.155 -2.656 -8.691 1.00 84.69 77 PRO A CA 1
ATOM 568 C C . PRO A 1 77 ? 6.423 -3.770 -7.917 1.00 84.69 77 PRO A C 1
ATOM 570 O O . PRO A 1 77 ? 5.474 -3.463 -7.201 1.00 84.69 77 PRO A O 1
ATOM 573 N N . VAL A 1 78 ? 6.818 -5.048 -8.028 1.00 86.50 78 VAL A N 1
ATOM 574 C CA . VAL A 1 78 ? 6.094 -6.188 -7.418 1.00 86.50 78 VAL A CA 1
ATOM 575 C C . VAL A 1 78 ? 5.898 -6.009 -5.907 1.00 86.50 78 VAL A C 1
ATOM 577 O O . VAL A 1 78 ? 4.773 -6.120 -5.420 1.00 86.50 78 VAL A O 1
ATOM 580 N N . GLY A 1 79 ? 6.952 -5.633 -5.173 1.00 86.25 79 GLY A N 1
ATOM 581 C CA . GLY A 1 79 ? 6.865 -5.391 -3.726 1.00 86.25 79 GLY A CA 1
ATOM 582 C C . GLY A 1 79 ? 5.959 -4.211 -3.346 1.00 86.25 79 GLY A C 1
ATOM 583 O O . GLY A 1 79 ? 5.315 -4.238 -2.297 1.00 86.25 79 GLY A O 1
ATOM 584 N N . LEU A 1 80 ? 5.841 -3.198 -4.214 1.00 88.94 80 LEU A N 1
ATOM 585 C CA . LEU A 1 80 ? 4.902 -2.087 -4.023 1.00 88.94 80 LEU A CA 1
ATOM 586 C C . LEU A 1 80 ? 3.448 -2.540 -4.199 1.00 88.94 80 LEU A C 1
ATOM 588 O O . LEU A 1 80 ? 2.600 -2.159 -3.398 1.00 88.94 80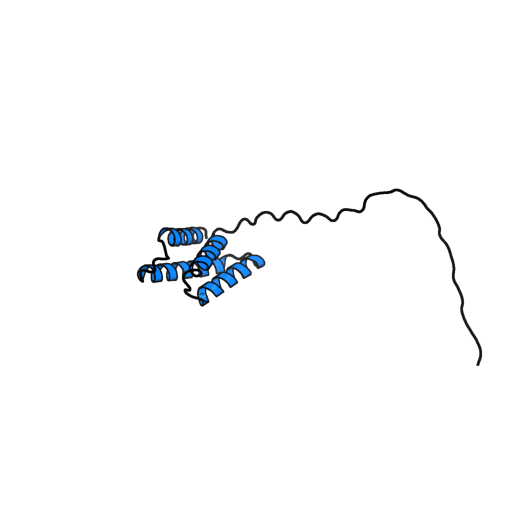 LEU A O 1
ATOM 592 N N . TYR A 1 81 ? 3.151 -3.384 -5.193 1.00 89.94 81 TYR A N 1
ATOM 593 C CA . TYR A 1 81 ? 1.803 -3.937 -5.358 1.00 89.94 81 TYR A CA 1
ATOM 594 C C . TYR A 1 81 ? 1.393 -4.803 -4.156 1.00 89.94 81 TYR A C 1
ATOM 596 O O . TYR A 1 81 ? 0.286 -4.644 -3.647 1.00 89.94 81 TYR A O 1
ATOM 604 N N . GLU A 1 82 ? 2.277 -5.669 -3.650 1.00 90.75 82 GLU A N 1
ATOM 605 C CA . GLU A 1 82 ? 1.962 -6.483 -2.467 1.00 90.75 82 GLU A CA 1
ATOM 606 C C . GLU A 1 82 ? 1.771 -5.655 -1.191 1.00 90.75 82 GLU A C 1
ATOM 608 O O . GLU A 1 82 ? 0.818 -5.884 -0.444 1.00 90.75 82 GLU A O 1
ATOM 613 N N . THR A 1 83 ? 2.658 -4.695 -0.919 1.00 91.44 83 THR A N 1
ATOM 614 C CA . THR A 1 83 ? 2.564 -3.879 0.304 1.00 91.44 83 THR A CA 1
ATOM 615 C C . THR A 1 83 ? 1.357 -2.944 0.278 1.00 91.44 83 THR A C 1
ATOM 617 O O . THR A 1 83 ? 0.684 -2.810 1.299 1.00 91.44 83 THR A O 1
ATOM 620 N N . VAL A 1 84 ? 1.002 -2.372 -0.880 1.00 90.62 84 VAL A N 1
ATOM 621 C CA . VAL A 1 84 ? -0.228 -1.575 -1.038 1.00 90.62 84 VAL A CA 1
ATOM 622 C C . VAL A 1 84 ? -1.487 -2.444 -0.920 1.00 90.62 84 VAL A C 1
ATOM 624 O O . VAL A 1 84 ? -2.458 -1.997 -0.314 1.00 90.62 84 VAL A O 1
ATOM 627 N N . ALA A 1 85 ? -1.479 -3.690 -1.410 1.00 91.38 85 ALA A N 1
ATOM 628 C CA . ALA A 1 85 ? -2.599 -4.618 -1.222 1.00 91.38 85 ALA A CA 1
ATOM 629 C C . ALA A 1 85 ? -2.832 -4.942 0.265 1.00 91.38 85 ALA A C 1
ATOM 631 O O . ALA A 1 85 ? -3.944 -4.766 0.763 1.00 91.38 85 ALA A O 1
ATOM 632 N N . ARG A 1 86 ? -1.774 -5.290 1.014 1.00 90.44 86 ARG A N 1
ATOM 633 C CA . ARG A 1 86 ? -1.874 -5.484 2.474 1.00 90.44 86 ARG A CA 1
ATOM 634 C C . ARG A 1 86 ? -2.300 -4.201 3.197 1.00 90.44 86 ARG A C 1
ATOM 636 O O . ARG A 1 86 ? -3.071 -4.261 4.152 1.00 90.44 86 ARG A O 1
ATOM 643 N N . ALA A 1 87 ? -1.836 -3.032 2.744 1.00 89.62 87 ALA A N 1
ATOM 644 C CA . ALA A 1 87 ? -2.262 -1.751 3.309 1.00 89.62 87 ALA A CA 1
ATOM 645 C C . ALA A 1 87 ? -3.774 -1.543 3.142 1.00 89.62 87 ALA A C 1
ATOM 647 O O . ALA A 1 87 ? -4.439 -1.152 4.098 1.00 89.62 87 ALA A O 1
ATOM 648 N N . VAL A 1 88 ? -4.330 -1.847 1.962 1.00 91.12 88 VAL A N 1
ATOM 649 C CA . VAL A 1 88 ? -5.778 -1.798 1.694 1.00 91.12 88 VAL A CA 1
ATOM 650 C C . VAL A 1 88 ? -6.554 -2.697 2.657 1.00 91.12 88 VAL A C 1
ATOM 652 O O . VAL A 1 88 ? -7.520 -2.224 3.253 1.00 91.12 88 VAL A O 1
ATOM 655 N N . GLU A 1 89 ? -6.120 -3.939 2.880 1.00 90.75 89 GLU A N 1
ATOM 656 C CA . GLU A 1 89 ? -6.764 -4.854 3.836 1.00 90.75 89 GLU A CA 1
ATOM 657 C C . GLU A 1 89 ? -6.776 -4.282 5.263 1.00 90.75 89 GLU A C 1
ATOM 659 O O . GLU A 1 89 ? -7.832 -4.216 5.900 1.00 90.75 89 GLU A O 1
ATOM 664 N N . VAL A 1 90 ? -5.630 -3.785 5.746 1.00 88.38 90 VAL A N 1
ATOM 665 C CA . VAL A 1 90 ? -5.525 -3.133 7.063 1.00 88.38 90 VAL A CA 1
ATOM 666 C C . VAL A 1 90 ? -6.421 -1.894 7.134 1.00 88.38 90 VAL A C 1
ATOM 668 O O . VAL A 1 90 ? -7.145 -1.712 8.114 1.00 88.38 90 VAL A O 1
ATOM 671 N N . PHE A 1 91 ? -6.460 -1.066 6.087 1.00 88.75 91 PHE A N 1
ATOM 672 C CA . PHE A 1 91 ? -7.349 0.094 6.036 1.00 88.75 91 PHE A CA 1
ATOM 673 C C . PHE A 1 91 ? -8.834 -0.293 6.037 1.00 88.75 91 PHE A C 1
ATOM 675 O O . PHE A 1 91 ? -9.633 0.394 6.674 1.00 88.75 91 PHE A O 1
ATOM 682 N N . GLN A 1 92 ? -9.229 -1.382 5.373 1.00 87.88 92 GLN A N 1
ATOM 683 C CA . GLN A 1 92 ? -10.604 -1.885 5.420 1.00 87.88 92 GLN A CA 1
ATOM 684 C C . GLN A 1 92 ? -10.971 -2.402 6.823 1.00 87.88 92 GLN A C 1
ATOM 686 O O . GLN A 1 92 ? -12.040 -2.055 7.335 1.00 87.88 92 GLN A O 1
ATOM 691 N N . GLN A 1 93 ? -10.079 -3.148 7.487 1.00 87.25 93 GLN A N 1
ATOM 692 C CA . GLN A 1 93 ? -10.279 -3.610 8.869 1.00 87.25 93 GLN A CA 1
ATOM 693 C C . GLN A 1 93 ? -10.395 -2.441 9.861 1.00 87.25 93 GLN A C 1
ATOM 695 O O . GLN A 1 93 ? -11.302 -2.404 10.691 1.00 87.25 93 GLN A O 1
ATOM 700 N N . GLU A 1 94 ? -9.517 -1.447 9.764 1.00 84.38 94 GLU A N 1
ATOM 701 C CA . GLU A 1 94 ? -9.514 -0.273 10.646 1.00 84.38 94 GLU A CA 1
ATOM 702 C C . GLU A 1 94 ? -10.702 0.666 10.382 1.00 84.38 94 GLU A C 1
ATOM 704 O O . GLU A 1 94 ? -11.299 1.215 11.314 1.00 84.38 94 GLU A O 1
ATOM 709 N N . LYS A 1 95 ? -11.147 0.775 9.125 1.00 81.62 95 LYS A N 1
ATOM 710 C CA . LYS A 1 95 ? -12.419 1.422 8.771 1.00 81.62 95 LYS A CA 1
ATOM 711 C C . LYS A 1 95 ? -13.614 0.696 9.406 1.00 81.62 95 LYS A C 1
ATOM 713 O O . LYS A 1 95 ? -14.515 1.365 9.912 1.00 81.62 95 LYS A O 1
ATOM 718 N N . ALA A 1 96 ? -13.618 -0.641 9.443 1.00 81.81 96 ALA A N 1
ATOM 719 C CA . ALA A 1 96 ? -14.657 -1.419 10.127 1.00 81.81 96 ALA A CA 1
ATOM 720 C C . ALA A 1 96 ? -14.649 -1.194 11.655 1.00 81.81 96 ALA A C 1
ATOM 722 O O . ALA A 1 96 ? -15.713 -1.069 12.262 1.00 81.81 96 ALA A O 1
ATOM 723 N N . LYS A 1 97 ? -13.469 -0.998 12.263 1.00 81.25 97 LYS A N 1
ATOM 724 C CA . LYS A 1 97 ? -13.303 -0.554 13.666 1.00 81.25 97 LYS A CA 1
ATOM 725 C C . LYS A 1 97 ? -13.693 0.921 13.913 1.00 81.25 97 LYS A C 1
ATOM 727 O O . LYS A 1 97 ? -13.459 1.445 14.999 1.00 81.25 97 LYS A O 1
ATOM 732 N N . LYS A 1 98 ? -14.310 1.600 12.934 1.00 68.56 98 LYS A N 1
ATOM 733 C CA . LYS A 1 98 ? -14.710 3.023 12.963 1.00 68.56 98 LYS A CA 1
ATOM 734 C C . LYS A 1 98 ? -13.548 4.005 13.159 1.00 68.56 98 LYS A C 1
ATOM 736 O O . LYS A 1 98 ? -13.751 5.099 13.697 1.00 68.56 98 LYS A O 1
ATOM 741 N N . ASN A 1 99 ? -12.345 3.672 12.689 1.00 68.94 99 ASN A N 1
ATOM 742 C CA . ASN A 1 99 ? -11.234 4.616 12.710 1.00 68.94 99 ASN A CA 1
ATOM 743 C C . ASN A 1 99 ? -11.517 5.794 11.751 1.00 68.94 99 ASN A C 1
ATOM 745 O O . ASN A 1 99 ? -11.430 5.669 10.527 1.00 68.94 99 ASN A O 1
ATOM 749 N N . LYS A 1 100 ? -11.881 6.953 12.324 1.00 64.19 100 LYS A N 1
ATOM 750 C CA . LYS A 1 100 ? -12.379 8.147 11.607 1.00 64.19 100 LYS A CA 1
ATOM 751 C C . LYS A 1 100 ? -11.398 8.724 10.581 1.00 64.19 100 LYS A C 1
ATOM 753 O O . LYS A 1 100 ? -11.791 9.555 9.768 1.00 64.19 100 LYS A O 1
ATOM 758 N N . GLY A 1 101 ? -10.131 8.315 10.619 1.00 70.94 101 GLY A N 1
ATOM 759 C CA . GLY A 1 101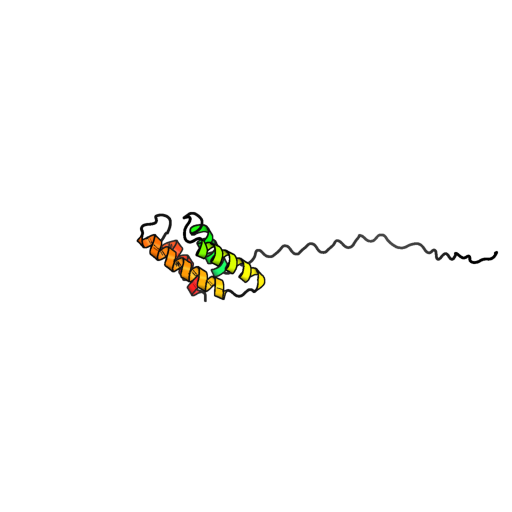 ? -9.121 8.775 9.679 1.00 70.94 101 GLY A CA 1
ATOM 760 C C . GLY A 1 101 ? -9.210 8.169 8.277 1.00 70.94 101 GLY A C 1
ATOM 761 O O . GLY A 1 101 ? -8.698 8.787 7.342 1.00 70.94 101 GLY A O 1
ATOM 762 N N . ILE A 1 102 ? -9.822 6.992 8.109 1.00 79.81 102 ILE A N 1
ATOM 763 C CA . ILE A 1 102 ? -9.759 6.215 6.861 1.00 79.81 102 ILE A CA 1
ATOM 764 C C . ILE A 1 102 ? -11.037 6.420 6.045 1.00 79.81 102 ILE A C 1
ATOM 766 O O . ILE A 1 102 ? -12.124 5.983 6.423 1.00 79.81 102 ILE A O 1
ATOM 770 N N . THR A 1 103 ? -10.908 7.075 4.893 1.00 81.88 103 THR A N 1
ATOM 771 C CA . THR A 1 103 ? -12.040 7.388 4.017 1.00 81.88 103 THR A CA 1
ATOM 772 C C . THR A 1 103 ? -12.203 6.332 2.919 1.00 81.88 103 THR A C 1
ATOM 774 O O . THR A 1 103 ? -11.234 5.776 2.405 1.00 81.88 103 THR A O 1
ATOM 777 N N . ALA A 1 104 ? -13.448 6.058 2.517 1.00 83.62 104 ALA A N 1
ATOM 778 C CA . ALA A 1 104 ? -13.736 5.185 1.376 1.00 83.62 104 ALA A CA 1
ATOM 779 C C . ALA A 1 104 ? -13.032 5.604 0.058 1.00 83.62 104 ALA A C 1
ATOM 781 O O . ALA A 1 104 ? -12.442 4.725 -0.567 1.00 83.62 104 ALA A O 1
ATOM 782 N N . PRO A 1 105 ? -13.012 6.893 -0.358 1.00 85.31 105 PRO A N 1
ATOM 783 C CA . PRO A 1 105 ? -12.287 7.309 -1.565 1.00 85.31 105 PRO A CA 1
ATOM 784 C C . PRO A 1 105 ? -10.769 7.091 -1.497 1.00 85.31 105 PRO A C 1
ATOM 786 O O . PRO A 1 105 ? -10.151 6.873 -2.533 1.00 85.31 105 PRO A O 1
ATOM 789 N N . PHE A 1 106 ? -10.162 7.120 -0.305 1.00 87.38 106 PHE A N 1
ATOM 790 C CA . PHE A 1 106 ? -8.734 6.838 -0.143 1.00 87.38 106 PHE A CA 1
ATOM 791 C C . PHE A 1 106 ? -8.425 5.366 -0.447 1.00 87.38 106 PHE A C 1
ATOM 793 O O . PHE A 1 106 ? -7.563 5.086 -1.275 1.00 87.38 106 PHE A O 1
ATOM 800 N N . ILE A 1 107 ? -9.199 4.432 0.124 1.00 89.88 107 ILE A N 1
ATOM 801 C CA . ILE A 1 107 ? -9.077 2.995 -0.180 1.00 89.88 107 ILE A CA 1
ATOM 802 C C . ILE A 1 107 ? -9.268 2.743 -1.685 1.00 89.88 107 ILE A C 1
ATOM 804 O O . ILE A 1 107 ? -8.411 2.124 -2.309 1.00 89.88 107 ILE A O 1
ATOM 808 N N . ALA A 1 108 ? -10.312 3.320 -2.291 1.00 90.50 108 ALA A N 1
ATOM 809 C CA . ALA A 1 108 ? -10.578 3.178 -3.724 1.00 90.50 108 ALA A CA 1
ATOM 810 C C . ALA A 1 108 ? -9.452 3.745 -4.619 1.00 90.50 108 ALA A C 1
ATOM 812 O O . ALA A 1 108 ? -9.220 3.249 -5.720 1.00 90.50 108 ALA A O 1
ATOM 813 N N . SER A 1 109 ? -8.729 4.775 -4.160 1.00 88.62 109 SER A N 1
ATOM 814 C CA . SER A 1 109 ? -7.556 5.318 -4.861 1.00 88.62 109 SER A CA 1
ATOM 815 C C . SER A 1 109 ? -6.376 4.337 -4.851 1.00 88.62 109 SER A C 1
ATOM 817 O O . SER A 1 109 ? -5.713 4.160 -5.874 1.00 88.62 109 SER A O 1
ATOM 819 N N . LEU A 1 110 ? -6.149 3.648 -3.725 1.00 89.88 110 LEU A N 1
ATOM 820 C CA . LEU A 1 110 ? -5.138 2.591 -3.613 1.00 89.88 110 LEU A CA 1
ATOM 821 C C . LEU A 1 110 ? -5.513 1.368 -4.465 1.00 89.88 110 LEU A C 1
ATOM 823 O O . LEU A 1 110 ? -4.691 0.889 -5.242 1.00 89.88 110 LEU A O 1
ATOM 827 N N . GLU A 1 111 ? -6.767 0.915 -4.401 1.00 90.25 111 GLU A N 1
ATOM 828 C CA . GLU A 1 111 ? -7.290 -0.186 -5.226 1.00 90.25 111 GLU A CA 1
ATOM 829 C C . GLU A 1 111 ? -7.172 0.117 -6.729 1.00 90.25 111 GLU A C 1
ATOM 831 O O . GLU A 1 111 ? -6.777 -0.745 -7.513 1.00 90.25 111 GLU A O 1
ATOM 836 N N . LYS A 1 112 ? -7.412 1.368 -7.143 1.00 89.94 112 LYS A N 1
ATOM 837 C CA . LYS A 1 112 ? -7.217 1.800 -8.535 1.00 89.94 112 LYS A CA 1
ATOM 838 C C . LYS A 1 112 ? -5.745 1.776 -8.968 1.00 89.94 112 LYS A C 1
ATOM 840 O O . LYS A 1 112 ? -5.461 1.443 -10.118 1.00 89.94 112 LYS A O 1
ATOM 845 N N . ALA A 1 113 ? -4.811 2.092 -8.070 1.00 87.69 113 ALA A N 1
ATOM 846 C CA . ALA A 1 113 ? -3.380 1.957 -8.344 1.00 87.69 113 ALA A CA 1
ATOM 847 C C . ALA A 1 113 ? -2.948 0.482 -8.453 1.00 87.69 113 ALA A C 1
ATOM 849 O O . ALA A 1 113 ? -2.133 0.153 -9.315 1.00 87.69 113 ALA A O 1
ATOM 850 N N . LEU A 1 114 ? -3.534 -0.413 -7.646 1.00 86.88 114 LEU A N 1
ATOM 851 C CA . LEU A 1 114 ? -3.343 -1.866 -7.760 1.00 86.88 114 LEU A CA 1
ATOM 852 C C . LEU A 1 114 ? -3.887 -2.416 -9.086 1.00 86.88 114 LEU A C 1
ATOM 854 O O . LEU A 1 114 ? -3.221 -3.220 -9.729 1.00 86.88 114 LEU A O 1
ATOM 858 N N . ALA A 1 115 ? -5.043 -1.927 -9.543 1.00 84.50 115 ALA A N 1
ATOM 859 C CA . ALA A 1 115 ? -5.659 -2.293 -10.823 1.00 84.50 115 ALA A CA 1
ATOM 860 C C . ALA A 1 115 ? -4.914 -1.762 -12.073 1.00 84.50 115 ALA A C 1
ATOM 862 O O . ALA A 1 115 ? -5.390 -1.938 -13.190 1.00 84.50 115 ALA A O 1
ATOM 863 N N . THR A 1 116 ? -3.763 -1.099 -11.897 1.00 80.19 116 THR A N 1
ATOM 864 C CA . THR A 1 116 ? -2.852 -0.676 -12.985 1.00 80.19 116 THR A CA 1
ATOM 865 C C . THR A 1 116 ? -1.714 -1.699 -13.213 1.00 80.19 116 THR A C 1
ATOM 867 O O . THR A 1 116 ? -0.753 -1.410 -13.921 1.00 80.19 116 THR A O 1
ATOM 870 N N . ARG A 1 117 ? -1.770 -2.860 -12.548 1.00 66.62 117 ARG A N 1
ATOM 871 C CA . ARG A 1 117 ? -0.892 -4.025 -12.753 1.00 66.62 117 ARG A CA 1
ATOM 872 C C . ARG A 1 117 ? -1.254 -4.784 -14.031 1.00 66.62 117 ARG A C 1
ATOM 874 O O . ARG A 1 117 ? -0.296 -5.235 -14.692 1.00 66.62 117 ARG A O 1
#